Protein AF-A0AAW0F7B7-F1 (afdb_monomer_lite)

Organism: NCBI:txid2478898

InterPro domains:
  IPR011009 Protein kinase-like domain superfamily [SSF56112] (17-121)

Foldseek 3Di:
DFDDDDDDPPDPDDGDGDDPPLDDDDDPPDDQVRQWDALVSLPPDDVQLFQPQSNPPDRTDRVQLRVLLSVLSVCCLVCVVCCVVQVLVVVLSCQSNPSPSVSHDGPVRSVVSVVVSVVPDDPCSVPDDDPDDPDDPPPPPPDD

Structure (mmCIF, N/CA/C/O backbone):
data_AF-A0AAW0F7B7-F1
#
_entry.id   AF-A0AAW0F7B7-F1
#
loop_
_atom_site.group_PDB
_atom_site.id
_atom_site.type_symbol
_atom_site.label_atom_id
_atom_site.label_alt_id
_atom_site.label_comp_id
_atom_site.label_asym_id
_atom_site.label_entity_id
_atom_site.label_seq_id
_atom_site.pdbx_PDB_ins_code
_atom_site.Cartn_x
_atom_site.Cartn_y
_atom_site.Cartn_z
_atom_site.occupancy
_atom_site.B_iso_or_equiv
_atom_site.auth_seq_id
_atom_site.auth_comp_id
_atom_site.auth_asym_id
_atom_site.auth_atom_id
_atom_site.pdbx_PDB_model_num
ATOM 1 N N . MET A 1 1 ? -4.019 -10.530 7.456 1.00 42.44 1 MET A N 1
ATOM 2 C CA . MET A 1 1 ? -2.589 -10.760 7.188 1.00 42.44 1 MET A CA 1
ATOM 3 C C . MET A 1 1 ? -2.377 -11.915 6.221 1.00 42.44 1 MET A C 1
ATOM 5 O O . MET A 1 1 ? -2.720 -13.063 6.496 1.00 42.44 1 MET A O 1
ATOM 9 N N . ILE A 1 2 ? -1.790 -11.581 5.083 1.00 39.72 2 ILE A N 1
ATOM 10 C CA . ILE A 1 2 ? -1.549 -12.465 3.954 1.00 39.72 2 ILE A CA 1
ATOM 11 C C . ILE A 1 2 ? -0.041 -12.761 3.887 1.00 39.72 2 ILE A C 1
ATOM 13 O O . ILE A 1 2 ? 0.745 -11.849 3.658 1.00 39.72 2 ILE A O 1
ATOM 17 N N . ILE A 1 3 ? 0.365 -14.023 4.076 1.00 39.31 3 ILE A N 1
ATOM 18 C CA . ILE A 1 3 ? 1.753 -14.478 3.876 1.00 39.31 3 ILE A CA 1
ATOM 19 C C . ILE A 1 3 ? 1.845 -15.243 2.549 1.00 39.31 3 ILE A C 1
ATOM 21 O O . ILE A 1 3 ? 1.023 -16.120 2.272 1.00 39.31 3 ILE A O 1
ATOM 25 N N . TRP A 1 4 ? 2.872 -14.932 1.757 1.00 38.12 4 TRP A N 1
ATOM 26 C CA . TRP A 1 4 ? 3.268 -15.663 0.554 1.00 38.12 4 TRP A CA 1
ATOM 27 C C . TRP A 1 4 ? 4.317 -16.731 0.875 1.00 38.12 4 TRP A C 1
ATOM 29 O O . TRP A 1 4 ? 5.356 -16.427 1.451 1.00 38.12 4 TRP A O 1
ATOM 39 N N . LEU A 1 5 ? 4.092 -17.964 0.415 1.00 30.95 5 LEU A N 1
ATOM 40 C CA . LEU A 1 5 ? 5.163 -18.917 0.121 1.00 30.95 5 LEU A CA 1
ATOM 41 C C . LEU A 1 5 ? 5.295 -18.992 -1.400 1.00 30.95 5 LEU A C 1
ATOM 43 O O . LEU A 1 5 ? 4.466 -19.607 -2.068 1.00 30.95 5 LEU A O 1
ATOM 47 N N . ILE A 1 6 ? 6.329 -18.361 -1.958 1.00 35.97 6 ILE A N 1
ATOM 48 C CA . ILE A 1 6 ? 6.726 -18.614 -3.344 1.00 35.97 6 ILE A CA 1
ATOM 49 C C . ILE A 1 6 ? 7.597 -19.868 -3.344 1.00 35.97 6 ILE A C 1
ATOM 51 O O . ILE A 1 6 ? 8.737 -19.839 -2.883 1.00 35.97 6 ILE A O 1
ATOM 55 N N . SER A 1 7 ? 7.078 -20.964 -3.891 1.00 34.59 7 SER A N 1
ATOM 56 C CA . SER A 1 7 ? 7.902 -21.991 -4.537 1.00 34.59 7 SER A CA 1
ATOM 57 C C . SER A 1 7 ? 7.051 -22.878 -5.438 1.00 34.59 7 SER A C 1
ATOM 59 O O . SER A 1 7 ? 6.665 -23.977 -5.057 1.00 34.59 7 SER A O 1
ATOM 61 N N . ASP A 1 8 ? 6.809 -22.410 -6.662 1.00 34.53 8 ASP A N 1
ATOM 62 C CA . ASP A 1 8 ? 6.705 -23.310 -7.810 1.00 34.53 8 ASP A CA 1
ATOM 63 C C . ASP A 1 8 ? 7.246 -22.607 -9.072 1.00 34.53 8 ASP A C 1
ATOM 65 O O . ASP A 1 8 ? 6.609 -21.687 -9.588 1.00 34.53 8 ASP A O 1
ATOM 69 N N . PRO A 1 9 ? 8.423 -23.001 -9.590 1.00 41.66 9 PRO A N 1
ATOM 70 C CA . PRO A 1 9 ? 8.974 -22.451 -10.826 1.00 41.66 9 PRO A CA 1
ATOM 71 C C . PRO A 1 9 ? 8.200 -22.861 -12.100 1.00 41.66 9 PRO A C 1
ATOM 73 O O . PRO A 1 9 ? 8.611 -22.480 -13.196 1.00 41.66 9 PRO A O 1
ATOM 76 N N . SER A 1 10 ? 7.098 -23.616 -11.992 1.00 39.81 10 SER A N 1
ATOM 77 C CA . SER A 1 10 ? 6.270 -24.058 -13.124 1.00 39.81 10 SER A CA 1
ATOM 78 C C . SER A 1 10 ? 4.934 -23.311 -13.300 1.00 39.81 10 SER A C 1
ATOM 80 O O . SER A 1 10 ? 4.369 -23.352 -14.396 1.00 39.81 10 SER A O 1
ATOM 82 N N . LEU A 1 11 ? 4.454 -22.553 -12.302 1.00 43.06 11 LEU A N 1
ATOM 83 C CA . LEU A 1 11 ? 3.239 -21.727 -12.409 1.00 43.06 11 LEU A CA 1
ATOM 84 C C . LEU A 1 11 ? 3.601 -20.268 -12.716 1.00 43.06 11 LEU A C 1
ATOM 86 O O . LEU A 1 11 ? 3.864 -19.462 -11.833 1.00 43.06 11 LEU A O 1
ATOM 90 N N . THR A 1 12 ? 3.612 -19.902 -13.995 1.00 43.66 12 THR A N 1
ATOM 91 C CA . THR A 1 12 ? 4.066 -18.568 -14.431 1.00 43.66 12 THR A CA 1
ATOM 92 C C . THR A 1 12 ? 2.980 -17.491 -14.470 1.00 43.66 12 THR A C 1
ATOM 94 O O . THR A 1 12 ? 3.267 -16.399 -14.958 1.00 43.66 12 THR A O 1
ATOM 97 N N . ARG A 1 13 ? 1.740 -17.735 -14.011 1.00 42.81 13 ARG A N 1
ATOM 98 C CA . ARG A 1 13 ? 0.65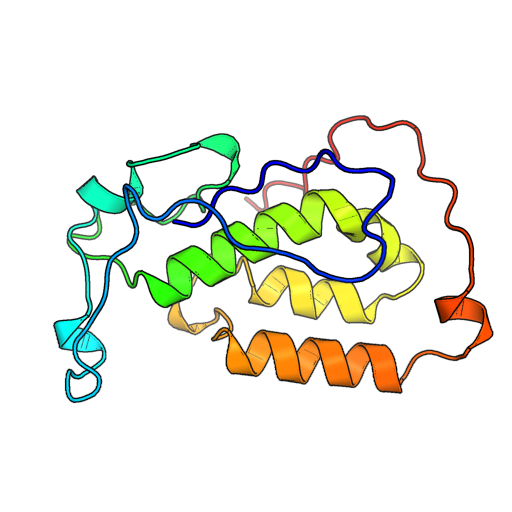2 -16.747 -14.198 1.00 42.81 13 ARG A CA 1
ATOM 99 C C . ARG A 1 13 ? -0.382 -16.586 -13.091 1.00 42.81 13 ARG A C 1
ATOM 101 O O . ARG A 1 13 ? -1.213 -15.700 -13.241 1.00 42.81 13 ARG A O 1
ATOM 108 N N . ASP A 1 14 ? -0.309 -17.334 -11.994 1.00 35.06 14 ASP A N 1
ATOM 109 C CA . ASP A 1 14 ? -1.293 -17.207 -10.917 1.00 35.06 14 ASP A CA 1
ATOM 110 C C . ASP A 1 14 ? -0.616 -17.038 -9.557 1.00 35.06 14 ASP A C 1
ATOM 112 O O . ASP A 1 14 ? 0.269 -17.793 -9.158 1.00 35.06 14 ASP A O 1
ATOM 116 N N . VAL A 1 15 ? -1.038 -15.989 -8.859 1.00 45.22 15 VAL A N 1
ATOM 117 C CA . VAL A 1 15 ? -0.528 -15.535 -7.568 1.00 45.22 15 VAL A CA 1
ATOM 118 C C . VAL A 1 15 ? -1.637 -15.871 -6.562 1.00 45.22 15 VAL A C 1
ATOM 120 O O . VAL A 1 15 ? -2.665 -15.199 -6.507 1.00 45.22 15 VAL A O 1
ATOM 123 N N . HIS A 1 16 ? -1.470 -16.962 -5.800 1.00 41.66 16 HIS A N 1
ATOM 124 C CA . HIS A 1 16 ? -2.445 -17.459 -4.815 1.00 41.66 16 HIS A CA 1
ATOM 125 C C . HIS A 1 16 ? -2.148 -17.034 -3.368 1.00 41.66 16 HIS A C 1
ATOM 127 O O . HIS A 1 16 ? -1.154 -17.446 -2.774 1.00 41.66 16 HIS A O 1
ATOM 133 N N . PHE A 1 17 ? -3.072 -16.297 -2.754 1.00 51.94 17 PHE A N 1
ATOM 134 C CA . PHE A 1 17 ? -3.021 -15.952 -1.333 1.00 51.94 17 PHE A CA 1
ATOM 135 C C . PHE A 1 17 ? -3.407 -17.162 -0.464 1.00 51.94 17 PHE A C 1
ATOM 137 O O . PHE A 1 17 ? -4.576 -17.547 -0.422 1.00 51.94 17 PHE A O 1
ATOM 144 N N . LEU A 1 18 ? -2.447 -17.778 0.234 1.00 43.88 18 LEU A N 1
ATOM 145 C CA . LEU A 1 18 ? -2.680 -18.995 1.025 1.00 43.88 18 LEU A CA 1
ATOM 146 C C . LEU A 1 18 ? -2.251 -18.818 2.490 1.00 43.88 18 LEU A C 1
ATOM 148 O O . LEU A 1 18 ? -1.228 -19.345 2.921 1.00 43.88 18 LEU A O 1
ATOM 152 N N . HIS A 1 19 ? -3.073 -18.122 3.285 1.00 49.56 19 HIS A N 1
ATOM 153 C CA . HIS A 1 19 ? -3.044 -18.270 4.747 1.00 49.56 19 HIS A CA 1
ATOM 154 C C . HIS A 1 19 ? -4.382 -17.898 5.415 1.00 49.56 19 HIS A C 1
ATOM 156 O O . HIS A 1 19 ? -4.574 -16.807 5.947 1.00 49.56 19 HIS A O 1
ATOM 162 N N . SER A 1 20 ? -5.345 -18.827 5.411 1.00 52.50 20 SER A N 1
ATOM 163 C CA . SER A 1 20 ? -6.668 -18.604 6.020 1.00 52.50 20 SER A CA 1
ATOM 164 C C . SER A 1 20 ? -6.691 -18.722 7.550 1.00 52.50 20 SER A C 1
ATOM 166 O O . SER A 1 20 ? -7.725 -18.449 8.147 1.00 52.50 20 SER A O 1
ATOM 168 N N . GLY A 1 21 ? -5.592 -19.132 8.198 1.00 55.19 21 GLY A N 1
ATOM 169 C CA . GLY A 1 21 ? -5.549 -19.386 9.649 1.00 55.19 21 GLY A CA 1
ATOM 170 C C . GLY A 1 21 ? -5.661 -18.138 10.536 1.00 55.19 21 GLY A C 1
ATOM 171 O O . GLY A 1 21 ? -5.914 -18.255 11.727 1.00 55.19 21 GLY A O 1
ATOM 172 N N . ILE A 1 22 ? -5.489 -16.959 9.942 1.00 63.69 22 ILE A N 1
ATOM 173 C CA . ILE A 1 22 ? -5.438 -15.637 10.595 1.00 63.69 22 ILE A CA 1
ATOM 174 C C . ILE A 1 22 ? -6.177 -14.571 9.765 1.00 63.69 22 ILE A C 1
ATOM 176 O O . ILE A 1 22 ? -6.011 -13.369 9.956 1.00 63.69 22 ILE A O 1
ATOM 180 N N . SER A 1 23 ? -6.937 -15.014 8.762 1.00 67.19 23 SER A N 1
ATOM 181 C CA . SER A 1 23 ? -7.721 -14.131 7.905 1.00 67.19 23 SER A CA 1
ATOM 182 C C . SER A 1 23 ? -9.038 -13.795 8.595 1.00 67.19 23 SER A C 1
ATOM 184 O O . SER A 1 23 ? -9.750 -14.694 9.042 1.00 67.19 23 SER A O 1
ATOM 186 N N . ILE A 1 24 ? -9.389 -12.513 8.633 1.00 70.62 24 ILE A N 1
ATOM 187 C CA . ILE A 1 24 ? -10.665 -12.038 9.171 1.00 70.62 24 ILE A CA 1
ATOM 188 C C . ILE A 1 24 ? -11.628 -11.838 8.002 1.00 70.62 24 ILE A C 1
ATOM 190 O O . ILE A 1 24 ? -11.271 -11.264 6.973 1.00 70.62 24 ILE A O 1
ATOM 194 N N . ARG A 1 25 ? -12.861 -12.332 8.139 1.00 76.50 25 ARG A N 1
ATOM 195 C CA . ARG A 1 25 ? -13.937 -12.087 7.174 1.00 76.50 25 ARG A CA 1
ATOM 196 C C . ARG A 1 25 ? -14.989 -11.199 7.819 1.00 76.50 25 ARG A C 1
ATOM 198 O O . ARG A 1 25 ? -15.663 -11.625 8.751 1.00 76.50 25 ARG A O 1
ATOM 205 N N . PHE A 1 26 ? -15.173 -10.013 7.255 1.00 75.94 26 PHE A N 1
ATOM 206 C CA . PHE A 1 26 ? -16.266 -9.119 7.617 1.00 75.94 26 PHE A CA 1
ATOM 207 C C . PHE A 1 26 ? -17.521 -9.415 6.795 1.00 75.94 26 PHE A C 1
ATOM 209 O O . PHE A 1 26 ? -17.450 -9.897 5.661 1.00 75.94 26 PHE A O 1
ATOM 216 N N . VAL A 1 27 ? -18.678 -9.117 7.378 1.00 78.69 27 VAL A N 1
ATOM 217 C CA . VAL A 1 27 ? -19.971 -9.165 6.689 1.00 78.69 27 VAL A CA 1
ATOM 218 C C . VAL A 1 27 ? -20.056 -7.954 5.740 1.00 78.69 27 VAL A C 1
ATOM 220 O O . VAL A 1 27 ? -19.716 -6.853 6.180 1.00 78.69 27 VAL A O 1
ATOM 223 N N . PRO A 1 28 ? -20.459 -8.105 4.461 1.00 73.12 28 PRO A N 1
ATOM 224 C CA . PRO A 1 28 ? -20.387 -7.027 3.463 1.00 73.12 28 PRO A CA 1
ATOM 225 C C . PRO A 1 28 ? -21.098 -5.725 3.849 1.00 73.12 28 PRO A C 1
ATOM 227 O O . PRO A 1 28 ? -20.681 -4.652 3.419 1.00 73.12 28 PRO A O 1
ATOM 230 N N . GLU A 1 29 ? -22.143 -5.817 4.668 1.00 83.81 29 GLU A N 1
ATOM 231 C CA . GLU A 1 29 ? -22.987 -4.700 5.095 1.00 83.81 29 GLU A CA 1
ATOM 232 C C . GLU A 1 29 ? -22.385 -3.863 6.236 1.00 83.81 29 GLU A C 1
ATOM 234 O O . GLU A 1 29 ? -22.929 -2.811 6.560 1.00 83.81 29 GLU A O 1
ATOM 239 N N . THR A 1 30 ? -21.275 -4.303 6.837 1.00 78.44 30 THR A N 1
ATOM 240 C CA . THR A 1 30 ? -20.615 -3.566 7.934 1.00 78.44 30 THR A CA 1
ATOM 241 C C . THR A 1 30 ? -19.970 -2.269 7.448 1.00 78.44 30 THR A C 1
ATOM 243 O O . THR A 1 30 ? -19.461 -2.217 6.325 1.00 78.44 30 THR A O 1
ATOM 246 N N . THR A 1 31 ? -19.955 -1.227 8.275 1.00 83.69 31 THR A N 1
ATOM 247 C CA . THR A 1 31 ? -19.270 0.039 7.962 1.00 83.69 31 THR A CA 1
ATOM 248 C C . THR A 1 31 ? -17.752 -0.080 8.170 1.00 83.69 31 THR A C 1
ATOM 250 O O . THR A 1 31 ? -17.303 -1.009 8.840 1.00 83.69 31 THR A O 1
ATOM 253 N N . PRO A 1 32 ? -16.922 0.826 7.618 1.00 81.19 32 PRO A N 1
ATOM 254 C CA . PRO A 1 32 ? -15.479 0.825 7.879 1.00 81.19 32 PRO A CA 1
ATOM 255 C C . PRO A 1 32 ? -15.121 0.846 9.374 1.00 81.19 32 PRO A C 1
ATOM 257 O O . PRO A 1 32 ? -14.231 0.117 9.800 1.00 81.19 32 PRO A O 1
ATOM 260 N N . GLU A 1 33 ? -15.855 1.608 10.186 1.00 84.25 33 GLU A N 1
ATOM 261 C CA . GLU A 1 33 ? -15.640 1.716 11.634 1.00 84.25 33 GLU A CA 1
ATOM 262 C C . GLU A 1 33 ? -15.941 0.399 12.365 1.00 84.25 33 GLU A C 1
ATOM 264 O O . GLU A 1 33 ? -15.270 0.055 13.336 1.00 84.25 33 GLU A O 1
ATOM 269 N N . GLU A 1 34 ? -16.922 -0.367 11.880 1.00 81.00 34 GLU A N 1
ATOM 270 C CA . GLU A 1 34 ? -17.272 -1.693 12.407 1.00 81.00 34 GLU A CA 1
ATOM 271 C C . GLU A 1 34 ? -16.257 -2.779 12.020 1.00 81.00 34 GLU A C 1
ATOM 273 O O . GLU A 1 34 ? -16.296 -3.885 12.562 1.00 81.00 34 GLU A O 1
ATOM 278 N N . ARG A 1 35 ? -15.352 -2.479 11.081 1.00 80.81 35 ARG A N 1
ATOM 279 C CA . ARG A 1 35 ? -14.304 -3.394 10.608 1.00 80.81 35 ARG A CA 1
ATOM 280 C C . ARG A 1 35 ? -12.937 -3.122 11.228 1.00 80.81 35 ARG A C 1
ATOM 282 O O . ARG A 1 35 ? -11.966 -3.768 10.843 1.00 80.81 35 ARG A O 1
ATOM 289 N N . LEU A 1 36 ? -12.850 -2.185 12.168 1.00 84.81 36 LEU A N 1
ATOM 290 C CA . LEU A 1 36 ? -11.619 -1.931 12.904 1.00 84.81 36 LEU A CA 1
ATOM 291 C C . LEU A 1 36 ? -11.305 -3.102 13.844 1.00 84.81 36 LEU A C 1
ATOM 293 O O . LEU A 1 36 ? -12.181 -3.607 14.551 1.00 84.81 36 LEU A O 1
ATOM 297 N N . CYS A 1 37 ? -10.042 -3.514 13.868 1.00 82.00 37 CYS A N 1
ATOM 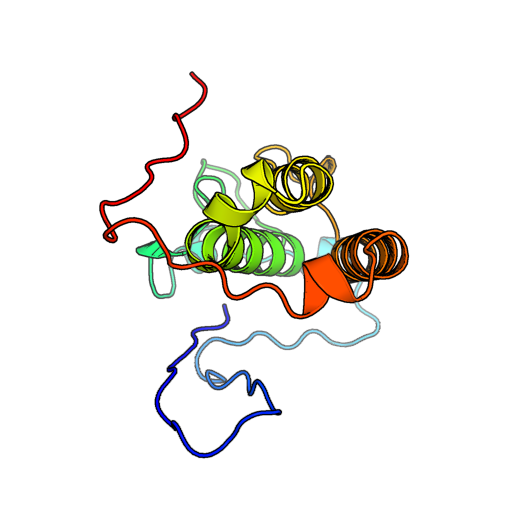298 C CA . CYS A 1 37 ? -9.548 -4.606 14.703 1.00 82.00 37 CYS A CA 1
ATOM 299 C C . CYS A 1 37 ? -8.757 -4.058 15.899 1.00 82.00 37 CYS A C 1
ATOM 301 O O . CYS A 1 37 ? -8.169 -2.982 15.781 1.00 82.00 37 CYS A O 1
ATOM 303 N N . PRO A 1 38 ? -8.710 -4.759 17.046 1.00 83.31 38 PRO A N 1
ATOM 304 C CA . PRO A 1 38 ? -7.831 -4.386 18.154 1.00 83.31 38 PRO A CA 1
ATOM 305 C C . PRO A 1 38 ? -6.369 -4.363 17.702 1.00 83.31 38 PRO A C 1
ATOM 307 O O . PRO A 1 38 ? -5.912 -5.302 17.053 1.00 83.31 38 PRO A O 1
ATOM 310 N N . SER A 1 39 ? -5.625 -3.313 18.041 1.00 82.19 39 SER A N 1
ATOM 311 C CA . SER A 1 39 ? -4.236 -3.155 17.581 1.00 82.19 39 SER A CA 1
ATOM 312 C C . SER A 1 39 ? -3.301 -4.266 18.046 1.00 82.19 39 SER A C 1
ATOM 314 O O . SER A 1 39 ? -2.320 -4.551 17.373 1.00 82.19 39 SER A O 1
ATOM 316 N N . GLU A 1 40 ? -3.598 -4.967 19.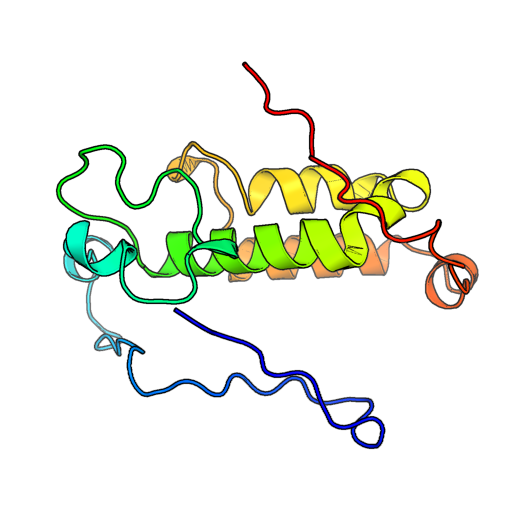145 1.00 78.00 40 GLU A N 1
ATOM 317 C CA . GLU A 1 40 ? -2.787 -6.124 19.541 1.00 78.00 40 GLU A CA 1
ATOM 318 C C . GLU A 1 40 ? -2.790 -7.228 18.470 1.00 78.00 40 GLU A C 1
ATOM 320 O O . GLU A 1 40 ? -1.820 -7.981 18.345 1.00 78.00 40 GLU A O 1
ATOM 325 N N . GLU A 1 41 ? -3.853 -7.306 17.662 1.00 77.62 41 GLU A N 1
ATOM 326 C CA . GLU A 1 41 ? -3.973 -8.298 16.598 1.00 77.62 41 GLU A CA 1
ATOM 327 C C . GLU A 1 41 ? -3.076 -7.998 15.392 1.00 77.62 41 GLU A C 1
ATOM 329 O O . GLU A 1 41 ? -2.740 -8.919 14.643 1.00 77.62 41 GLU A O 1
ATOM 334 N N . SER A 1 42 ? -2.600 -6.758 15.225 1.00 75.62 42 SER A N 1
ATOM 335 C CA . SER A 1 42 ? -1.630 -6.432 14.174 1.00 75.62 42 SER A CA 1
ATOM 336 C C . SER A 1 42 ? -0.259 -7.068 14.430 1.00 75.62 42 SER A C 1
ATOM 338 O O . SER A 1 42 ? 0.603 -7.058 13.556 1.00 75.62 42 SER A O 1
ATOM 340 N N . GLY A 1 43 ? -0.021 -7.601 15.633 1.00 71.00 43 GLY A N 1
ATOM 341 C CA . GLY A 1 43 ? 1.178 -8.360 15.979 1.00 71.00 43 GLY A CA 1
ATOM 342 C C . GLY A 1 43 ? 1.143 -9.819 15.515 1.00 71.00 43 GLY A C 1
ATOM 343 O O . GLY A 1 43 ? 2.181 -10.482 15.528 1.00 71.00 43 GLY A O 1
ATOM 344 N N . TYR A 1 44 ? -0.014 -10.338 15.091 1.00 73.44 44 TYR A N 1
ATOM 345 C CA . TYR A 1 44 ? -0.105 -11.714 14.618 1.00 73.44 44 TYR A CA 1
ATOM 346 C C . TYR A 1 44 ? 0.481 -11.852 13.227 1.00 73.44 44 TYR A C 1
ATOM 348 O O . TYR A 1 44 ? -0.099 -11.363 12.259 1.00 73.44 44 TYR A O 1
ATOM 356 N N . GLY A 1 45 ? 1.587 -12.596 13.131 1.00 72.88 45 GLY A N 1
ATOM 357 C CA . GLY A 1 45 ? 2.129 -12.944 11.838 1.00 72.88 45 GLY A CA 1
ATOM 358 C C . GLY A 1 45 ? 3.620 -12.935 11.620 1.00 72.88 45 GLY A C 1
ATOM 359 O O . GLY A 1 45 ? 4.399 -13.142 12.547 1.00 72.88 45 GLY A O 1
ATOM 360 N N . THR A 1 46 ? 4.004 -12.705 10.362 1.00 72.38 46 THR A N 1
ATOM 361 C CA . THR A 1 46 ? 5.403 -12.536 9.975 1.00 72.38 46 THR A CA 1
ATOM 362 C C . THR A 1 46 ? 5.779 -11.067 10.121 1.00 72.38 46 THR A C 1
ATOM 364 O O . THR A 1 46 ? 5.566 -10.257 9.218 1.00 72.38 46 THR A O 1
ATOM 367 N N . SER A 1 47 ? 6.377 -10.740 11.266 1.00 71.31 47 SER A N 1
ATOM 368 C CA . SER A 1 47 ? 6.694 -9.367 11.671 1.00 71.31 47 SER A CA 1
ATOM 369 C C . SER A 1 47 ? 7.594 -8.598 10.700 1.00 71.31 47 SER A C 1
ATOM 371 O O . SER A 1 47 ? 7.615 -7.376 10.748 1.00 71.31 47 SER A O 1
ATOM 373 N N . GLU A 1 48 ? 8.340 -9.282 9.828 1.00 69.88 48 GLU A N 1
ATOM 374 C CA . GLU A 1 48 ? 9.211 -8.647 8.826 1.00 69.88 48 GLU A CA 1
ATOM 375 C C . GLU A 1 48 ? 8.449 -7.877 7.738 1.00 69.88 48 GLU A C 1
ATOM 377 O O . GLU A 1 48 ? 9.029 -7.010 7.093 1.00 69.88 48 GLU A O 1
ATOM 382 N N . TYR A 1 49 ? 7.153 -8.159 7.567 1.00 72.56 49 TYR A N 1
ATOM 383 C CA . TYR A 1 49 ? 6.290 -7.482 6.597 1.00 72.56 49 TYR A CA 1
ATOM 384 C C . TYR A 1 49 ? 5.249 -6.575 7.248 1.00 72.56 49 TYR A C 1
ATOM 386 O O . TYR A 1 49 ? 4.414 -6.013 6.544 1.00 72.56 49 TYR A O 1
ATOM 394 N N . HIS A 1 50 ? 5.252 -6.452 8.577 1.00 80.19 50 HIS A N 1
ATOM 395 C CA . HIS A 1 50 ? 4.294 -5.589 9.252 1.00 80.19 50 HIS A CA 1
ATOM 396 C C . HIS A 1 50 ? 4.676 -4.124 9.029 1.00 80.19 50 HIS A C 1
ATOM 398 O O . HIS A 1 50 ? 5.852 -3.773 9.164 1.00 80.19 50 HIS A O 1
ATOM 404 N N . PRO A 1 51 ? 3.706 -3.251 8.727 1.00 79.31 51 PRO A N 1
ATOM 405 C CA . PRO A 1 51 ? 3.958 -1.828 8.732 1.00 79.31 51 PRO A CA 1
ATOM 406 C C . PRO A 1 51 ? 4.278 -1.367 10.158 1.00 79.31 51 PRO A C 1
ATOM 408 O O . PRO A 1 51 ? 3.754 -1.896 11.143 1.00 79.31 51 PRO A O 1
ATOM 411 N N . GLU A 1 52 ? 5.158 -0.373 10.268 1.00 71.56 52 GLU A N 1
ATOM 412 C CA . GLU A 1 52 ? 5.645 0.123 11.561 1.00 71.56 52 GLU A CA 1
ATOM 413 C C . GLU A 1 52 ? 4.531 0.762 12.413 1.00 71.56 52 GLU A C 1
ATOM 415 O O . GLU A 1 52 ? 4.720 0.967 13.608 1.00 71.56 52 GLU A O 1
ATOM 420 N N . ASP A 1 53 ? 3.365 1.056 11.829 1.00 69.38 53 ASP A N 1
ATOM 421 C CA . ASP A 1 53 ? 2.254 1.749 12.479 1.00 69.38 53 ASP A CA 1
ATOM 422 C C . ASP A 1 53 ? 1.189 0.854 13.124 1.00 69.38 53 ASP A C 1
ATOM 424 O O . ASP A 1 53 ? 0.376 1.364 13.893 1.00 69.38 53 ASP A O 1
ATOM 428 N N . GLY A 1 54 ? 1.220 -0.467 12.909 1.00 60.72 54 GLY A N 1
ATOM 429 C CA . GLY A 1 54 ? 0.198 -1.378 13.448 1.00 60.72 54 GLY A CA 1
ATOM 430 C C . GLY A 1 54 ? 0.077 -1.361 14.982 1.00 60.72 54 GLY A C 1
ATOM 431 O O . GLY A 1 54 ? -1.022 -1.467 15.516 1.00 60.72 54 GLY A O 1
ATOM 432 N N . CYS A 1 55 ? 1.192 -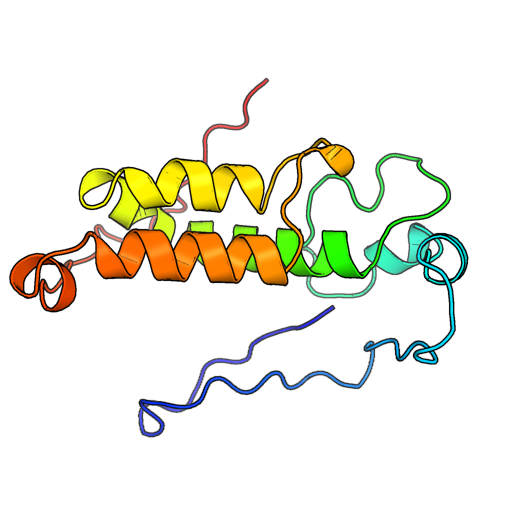1.149 15.694 1.00 58.66 55 CYS A N 1
ATOM 433 C CA . CYS A 1 55 ? 1.264 -1.192 17.162 1.00 58.66 55 CYS A CA 1
ATOM 434 C C . CYS A 1 55 ? 1.689 0.144 17.806 1.00 58.66 55 CYS A C 1
ATOM 436 O O . CYS A 1 55 ? 2.229 0.146 18.914 1.00 58.66 55 CYS A O 1
ATOM 438 N N . ASN A 1 56 ? 1.455 1.291 17.161 1.00 64.44 56 ASN A N 1
ATOM 439 C CA . ASN A 1 56 ? 1.923 2.601 17.654 1.00 64.44 56 ASN A CA 1
ATOM 440 C C . ASN A 1 56 ? 1.100 3.202 18.816 1.00 64.44 56 ASN A C 1
ATOM 442 O O . ASN A 1 56 ? 1.079 4.414 19.014 1.00 64.44 56 ASN A O 1
ATOM 446 N N . GLY A 1 57 ? 0.439 2.368 19.623 1.00 64.44 57 GLY A N 1
ATOM 447 C CA . GLY A 1 57 ? -0.362 2.804 20.773 1.00 64.44 57 GLY A CA 1
ATOM 448 C C . GLY A 1 57 ? -1.799 3.214 20.437 1.00 64.44 57 GLY A C 1
ATOM 449 O O . GLY A 1 57 ? -2.556 3.554 21.347 1.00 64.44 57 GLY A O 1
ATOM 450 N N . GLU A 1 58 ? -2.193 3.136 19.165 1.00 75.62 58 GLU A N 1
ATOM 451 C CA . GLU A 1 58 ? -3.597 3.196 18.762 1.00 75.62 58 GLU A CA 1
ATOM 452 C C . GLU A 1 58 ? -4.356 2.001 19.336 1.00 75.62 58 GLU A C 1
ATOM 454 O O . GLU A 1 58 ? -3.813 0.902 19.446 1.00 75.62 58 GLU A O 1
ATOM 459 N N . LYS A 1 59 ? -5.624 2.196 19.705 1.00 81.50 59 LYS A N 1
ATOM 460 C CA . LYS A 1 59 ? -6.452 1.115 20.267 1.00 81.50 59 LYS A CA 1
ATOM 461 C C . LYS A 1 59 ? -6.969 0.156 19.194 1.00 81.50 59 LYS A C 1
ATOM 463 O O . LYS A 1 59 ? -7.205 -1.018 19.479 1.00 81.50 59 LYS A O 1
ATOM 468 N N . PHE A 1 60 ? -7.172 0.674 17.989 1.00 83.94 60 PHE A N 1
ATOM 469 C CA . PHE A 1 60 ? -7.670 -0.092 16.862 1.00 83.94 60 PHE A CA 1
ATOM 470 C C . PHE A 1 60 ? -6.893 0.246 15.594 1.00 83.94 60 PHE A C 1
ATOM 472 O O . PHE A 1 60 ? -6.421 1.371 15.442 1.00 83.94 60 PHE A O 1
ATOM 479 N N . PHE A 1 61 ? -6.839 -0.702 14.664 1.00 84.31 61 PHE A N 1
ATOM 480 C CA . PHE A 1 61 ? -6.263 -0.514 13.338 1.00 84.31 61 PHE A CA 1
ATOM 481 C C . PHE A 1 61 ? -7.258 -0.910 12.244 1.00 84.31 61 PHE A C 1
ATOM 483 O O . PHE A 1 61 ? -8.165 -1.719 12.463 1.00 84.31 61 PHE A O 1
ATOM 490 N N . ASP A 1 62 ? -7.077 -0.339 11.053 1.00 87.31 62 ASP A N 1
ATOM 491 C CA . ASP A 1 62 ? -7.804 -0.745 9.851 1.00 87.31 62 ASP A CA 1
ATOM 492 C C . ASP A 1 62 ? -7.089 -1.949 9.204 1.00 87.31 62 ASP A C 1
ATOM 494 O O . ASP A 1 62 ? -5.971 -1.799 8.691 1.00 87.31 62 ASP A O 1
ATOM 498 N N . PRO A 1 63 ? -7.706 -3.146 9.191 1.00 85.31 63 PRO A N 1
ATOM 499 C CA . PRO A 1 63 ? -7.081 -4.346 8.644 1.00 85.31 63 PRO A CA 1
ATOM 500 C C . PRO A 1 63 ? -6.870 -4.288 7.126 1.00 85.31 63 PRO A C 1
ATOM 502 O O . PRO A 1 63 ? -5.946 -4.925 6.620 1.00 85.31 63 PRO A O 1
ATOM 505 N N . PHE A 1 64 ? -7.671 -3.517 6.386 1.00 87.88 64 PHE A N 1
ATOM 506 C CA . PHE A 1 64 ? -7.497 -3.360 4.941 1.00 87.88 64 PHE A CA 1
ATOM 507 C C . PHE A 1 64 ? -6.328 -2.430 4.630 1.00 87.88 64 PHE A C 1
ATOM 509 O O . PHE A 1 64 ? -5.509 -2.742 3.765 1.00 87.88 64 PHE A O 1
ATOM 516 N N . ALA A 1 65 ? -6.221 -1.312 5.351 1.00 89.88 65 ALA A N 1
ATOM 517 C CA . ALA A 1 65 ? -5.076 -0.415 5.227 1.00 89.88 65 ALA A CA 1
ATOM 518 C C . ALA A 1 65 ? -3.773 -1.104 5.666 1.00 89.88 65 ALA A C 1
ATOM 520 O O . ALA A 1 65 ? -2.713 -0.849 5.092 1.00 89.88 65 ALA A O 1
ATOM 521 N N . PHE A 1 66 ? -3.841 -1.990 6.662 1.00 87.56 66 PHE A N 1
ATOM 522 C CA . PHE A 1 66 ? -2.716 -2.822 7.083 1.00 87.56 66 PHE A CA 1
ATOM 523 C C . PHE A 1 66 ? -2.270 -3.781 5.975 1.00 87.56 66 PHE A C 1
ATOM 525 O O . PHE A 1 66 ? -1.094 -3.791 5.620 1.00 87.56 66 PHE A O 1
ATOM 532 N N . ASP A 1 67 ? -3.198 -4.530 5.366 1.00 87.56 67 ASP A N 1
ATOM 533 C CA . ASP A 1 67 ? -2.867 -5.457 4.277 1.00 87.56 67 ASP A CA 1
ATOM 534 C C . ASP A 1 67 ? -2.251 -4.725 3.061 1.00 87.56 67 ASP A C 1
ATOM 536 O O . ASP A 1 67 ? -1.317 -5.245 2.444 1.00 87.56 67 ASP A O 1
ATOM 540 N N . VAL A 1 68 ? -2.706 -3.503 2.736 1.00 92.50 68 VAL A N 1
ATOM 541 C CA . VAL A 1 68 ? -2.082 -2.682 1.677 1.00 92.50 68 VAL A CA 1
ATOM 542 C C . VAL A 1 68 ? -0.646 -2.303 2.032 1.00 92.50 68 VAL A C 1
ATOM 544 O O . VAL A 1 68 ? 0.227 -2.383 1.168 1.00 92.50 68 VAL A O 1
ATOM 547 N N . ALA A 1 69 ? -0.381 -1.931 3.284 1.00 91.31 69 ALA A N 1
ATOM 548 C CA . ALA A 1 69 ? 0.962 -1.564 3.718 1.00 91.31 69 ALA A CA 1
ATOM 549 C C . ALA A 1 69 ? 1.916 -2.765 3.733 1.00 91.31 69 ALA A C 1
ATOM 551 O O . ALA A 1 69 ? 3.039 -2.648 3.241 1.00 91.31 69 ALA A O 1
ATOM 552 N N . CYS A 1 70 ? 1.452 -3.936 4.185 1.00 88.38 70 CYS A N 1
ATOM 553 C CA . CYS A 1 70 ? 2.219 -5.179 4.077 1.00 88.38 70 CYS A CA 1
ATOM 554 C C . CYS A 1 70 ? 2.584 -5.479 2.618 1.00 88.38 70 CYS A C 1
ATOM 556 O O . CYS A 1 70 ? 3.740 -5.767 2.302 1.00 88.38 70 CYS A O 1
ATOM 558 N N . LEU A 1 71 ? 1.609 -5.380 1.706 1.00 89.81 71 LEU A N 1
ATOM 559 C CA . LEU A 1 71 ? 1.849 -5.606 0.281 1.00 89.81 71 LEU A CA 1
ATOM 560 C C . LEU A 1 71 ? 2.801 -4.559 -0.314 1.00 89.81 71 LEU A C 1
ATOM 562 O O . LEU A 1 71 ? 3.666 -4.905 -1.116 1.00 89.81 71 LEU A O 1
ATOM 566 N N . GLY A 1 72 ? 2.674 -3.299 0.102 1.00 91.75 72 GLY A N 1
ATOM 567 C CA . GLY A 1 72 ? 3.578 -2.219 -0.281 1.00 91.75 72 GLY A CA 1
ATOM 568 C C . GLY A 1 72 ? 5.019 -2.508 0.134 1.00 91.75 72 GLY A C 1
ATOM 569 O O . GLY A 1 72 ? 5.918 -2.395 -0.693 1.00 91.75 72 GLY A O 1
ATOM 570 N N . GLY A 1 73 ? 5.236 -2.974 1.369 1.00 89.69 73 GLY A N 1
ATOM 571 C CA . GLY A 1 73 ? 6.551 -3.402 1.853 1.00 89.69 73 GLY A CA 1
ATOM 572 C C . GLY A 1 73 ? 7.143 -4.541 1.017 1.00 89.69 73 GLY A C 1
ATOM 573 O O . GLY A 1 73 ? 8.304 -4.484 0.615 1.00 89.69 73 GLY A O 1
ATOM 574 N N . VAL A 1 74 ? 6.327 -5.536 0.657 1.00 86.75 74 VAL A N 1
ATOM 575 C CA . VAL A 1 74 ? 6.747 -6.619 -0.250 1.00 86.75 74 VAL A CA 1
ATOM 576 C C . VAL A 1 74 ? 7.129 -6.077 -1.632 1.00 86.75 74 VAL A C 1
ATOM 578 O O . VAL A 1 74 ? 8.140 -6.490 -2.198 1.00 86.75 74 VAL A O 1
ATOM 581 N N . PHE A 1 75 ? 6.360 -5.143 -2.193 1.00 88.81 75 PHE A N 1
ATOM 582 C CA . PHE A 1 75 ? 6.694 -4.533 -3.482 1.00 88.81 75 PHE A CA 1
ATOM 583 C C . PHE A 1 75 ? 7.964 -3.686 -3.416 1.00 88.81 75 PHE A C 1
ATOM 585 O O . PHE A 1 75 ? 8.771 -3.735 -4.342 1.00 88.81 75 PHE A O 1
ATOM 592 N N . CYS A 1 76 ? 8.191 -2.968 -2.323 1.00 88.88 76 CYS A N 1
ATOM 593 C CA . CYS A 1 76 ? 9.440 -2.259 -2.082 1.00 88.88 76 CYS A CA 1
ATOM 594 C C . CYS A 1 76 ? 10.653 -3.204 -2.164 1.00 88.88 76 CYS A C 1
ATOM 596 O O . CYS A 1 76 ? 11.606 -2.915 -2.885 1.00 88.88 76 CYS A O 1
ATOM 598 N N . GLU A 1 77 ? 10.588 -4.379 -1.536 1.00 84.81 77 GLU A N 1
ATOM 599 C CA . GLU A 1 77 ? 11.665 -5.379 -1.613 1.00 84.81 77 GLU A CA 1
ATOM 600 C C . GLU A 1 77 ? 11.813 -5.994 -3.017 1.00 84.81 77 GLU A C 1
ATOM 602 O O . GLU A 1 77 ? 12.923 -6.143 -3.532 1.00 84.81 77 GLU A O 1
ATOM 607 N N . LEU A 1 78 ? 10.701 -6.343 -3.672 1.00 84.50 78 LEU A N 1
ATOM 608 C CA . LEU A 1 78 ? 10.735 -7.071 -4.945 1.00 84.50 78 LEU A CA 1
ATOM 609 C C . LEU A 1 78 ? 11.017 -6.180 -6.158 1.00 84.50 78 LEU A C 1
ATOM 611 O O . LEU A 1 78 ? 11.730 -6.594 -7.069 1.00 84.50 78 LEU A O 1
ATOM 615 N N . ILE A 1 79 ? 10.432 -4.984 -6.201 1.00 85.19 79 ILE A N 1
ATOM 616 C CA . ILE A 1 79 ? 10.421 -4.105 -7.380 1.00 85.19 79 ILE A CA 1
ATOM 617 C C . ILE A 1 79 ? 10.865 -2.672 -7.076 1.00 85.19 79 ILE A C 1
ATOM 619 O O . ILE A 1 79 ? 10.928 -1.853 -7.989 1.00 85.19 79 ILE A O 1
ATOM 623 N N . GLY A 1 80 ? 11.242 -2.356 -5.837 1.00 87.25 80 GLY A N 1
ATOM 624 C CA . GLY A 1 80 ? 11.717 -1.026 -5.451 1.00 87.25 80 GLY A CA 1
ATOM 625 C C . GLY A 1 80 ? 12.894 -0.514 -6.274 1.00 87.25 80 GLY A C 1
ATOM 626 O O . GLY A 1 80 ? 12.924 0.640 -6.702 1.00 87.25 80 GLY A O 1
ATOM 627 N N . HIS A 1 81 ? 13.829 -1.404 -6.596 1.00 85.06 81 HIS A N 1
ATOM 628 C CA . HIS A 1 81 ? 14.979 -1.099 -7.445 1.00 85.06 81 HIS A CA 1
ATOM 629 C C . HIS A 1 81 ? 14.590 -0.676 -8.876 1.00 85.06 81 HIS A C 1
ATOM 631 O O . HIS A 1 81 ? 15.374 -0.009 -9.552 1.00 85.06 81 HIS A O 1
ATOM 637 N N . LEU A 1 82 ? 13.380 -1.018 -9.338 1.00 86.56 82 LEU A N 1
ATOM 638 C CA . LEU A 1 82 ? 12.872 -0.621 -10.652 1.00 86.56 82 LEU A CA 1
ATOM 639 C C . LEU A 1 82 ? 12.471 0.851 -10.711 1.00 86.56 82 LEU A C 1
ATOM 641 O O . LEU A 1 82 ? 12.333 1.374 -11.810 1.00 86.56 82 LEU A O 1
ATOM 645 N N . THR A 1 83 ? 12.343 1.550 -9.580 1.00 89.69 83 THR A N 1
ATOM 646 C CA . THR A 1 83 ? 12.016 2.989 -9.549 1.00 89.69 83 THR A CA 1
ATOM 647 C C . THR A 1 83 ? 13.034 3.861 -10.290 1.00 89.69 83 THR A C 1
ATOM 649 O O . THR A 1 83 ? 12.691 4.933 -10.778 1.00 89.69 83 THR A O 1
ATOM 652 N N . ILE A 1 84 ? 14.274 3.388 -10.451 1.00 85.19 84 ILE A N 1
ATOM 653 C CA . ILE A 1 84 ? 15.310 4.062 -11.249 1.00 85.19 84 ILE A CA 1
ATOM 654 C C . ILE A 1 84 ? 14.935 4.082 -12.741 1.00 85.19 84 ILE A C 1
ATOM 656 O O . ILE A 1 84 ? 15.242 5.038 -13.449 1.00 85.19 84 ILE A O 1
ATOM 660 N N . ILE A 1 85 ? 14.282 3.019 -13.212 1.00 86.44 85 ILE A N 1
ATOM 661 C CA . ILE A 1 85 ? 13.884 2.820 -14.610 1.00 86.44 85 ILE A CA 1
ATOM 662 C C . ILE A 1 85 ? 12.457 3.326 -14.836 1.00 86.44 85 ILE A C 1
ATOM 664 O O . ILE A 1 85 ? 12.173 3.956 -15.850 1.00 86.44 85 ILE A O 1
ATOM 668 N N . VAL A 1 86 ? 11.567 3.069 -13.877 1.00 88.94 86 VAL A N 1
ATOM 669 C CA . VAL A 1 86 ? 10.162 3.476 -13.879 1.00 88.94 86 VAL A CA 1
ATOM 670 C C . VAL A 1 86 ? 9.908 4.377 -12.666 1.00 88.94 86 VAL A C 1
ATOM 672 O O . VAL A 1 86 ? 9.396 3.912 -11.644 1.00 88.94 86 VAL A O 1
ATOM 675 N N . PRO A 1 87 ? 10.228 5.683 -12.749 1.00 90.19 87 PRO A N 1
ATOM 676 C CA . PRO A 1 87 ? 10.069 6.613 -11.628 1.00 90.19 87 PRO A CA 1
ATOM 677 C C . PRO A 1 87 ? 8.643 6.701 -11.084 1.00 90.19 87 PRO A C 1
ATOM 679 O O . PRO A 1 87 ? 8.445 7.033 -9.922 1.00 90.19 87 PRO A O 1
ATOM 682 N N . GLN A 1 88 ? 7.644 6.369 -11.903 1.00 91.12 88 GLN A N 1
ATOM 683 C CA . GLN A 1 88 ? 6.232 6.373 -11.520 1.00 91.12 88 GLN A CA 1
ATOM 684 C C . GLN A 1 88 ? 5.884 5.273 -10.500 1.00 91.12 88 GLN A C 1
ATOM 686 O O . GLN A 1 88 ? 4.873 5.387 -9.811 1.00 91.12 88 GLN A O 1
ATOM 691 N N . LEU A 1 89 ? 6.726 4.239 -10.350 1.00 91.25 89 LEU A N 1
ATOM 692 C CA . LEU A 1 89 ? 6.574 3.255 -9.276 1.00 91.25 89 LEU A CA 1
ATOM 693 C C . LEU A 1 89 ? 6.867 3.862 -7.899 1.00 91.25 89 LEU A C 1
ATOM 695 O O . LEU A 1 89 ? 6.262 3.429 -6.928 1.00 91.25 89 LEU A O 1
ATOM 699 N N . ALA A 1 90 ? 7.740 4.869 -7.793 1.00 93.31 90 ALA A N 1
ATOM 700 C CA . ALA A 1 90 ? 8.080 5.471 -6.503 1.00 93.31 90 ALA A CA 1
ATOM 701 C C . ALA A 1 90 ? 6.847 6.050 -5.776 1.00 93.31 90 ALA A C 1
ATOM 703 O O . ALA A 1 90 ? 6.554 5.585 -4.677 1.00 93.31 90 ALA A O 1
ATOM 704 N N . PRO A 1 91 ? 6.042 6.952 -6.381 1.00 95.06 91 PRO A N 1
ATOM 705 C CA . PRO A 1 91 ? 4.849 7.471 -5.715 1.00 95.06 91 PRO A CA 1
ATOM 706 C C . PRO A 1 91 ? 3.777 6.399 -5.471 1.00 95.06 91 PRO A C 1
ATOM 708 O O . PRO A 1 91 ? 3.010 6.530 -4.521 1.00 95.06 91 PRO A O 1
ATOM 711 N N . LEU A 1 92 ? 3.710 5.339 -6.289 1.00 94.94 92 LEU A N 1
ATOM 712 C CA . LEU A 1 92 ? 2.833 4.196 -6.018 1.00 94.94 92 LEU A CA 1
ATOM 713 C C . LEU A 1 92 ? 3.244 3.497 -4.715 1.00 94.94 92 LEU A C 1
ATOM 715 O O . LEU A 1 92 ? 2.406 3.309 -3.835 1.00 94.94 92 LEU A O 1
ATOM 719 N N . LEU A 1 93 ? 4.525 3.136 -4.595 1.00 94.75 93 LEU A N 1
ATOM 720 C CA . LEU A 1 93 ? 5.067 2.442 -3.428 1.00 94.75 93 LEU A CA 1
ATOM 721 C C . LEU A 1 93 ? 4.936 3.302 -2.167 1.00 94.75 93 LEU A C 1
ATOM 723 O O . LEU A 1 93 ? 4.380 2.828 -1.178 1.00 94.75 93 LEU A O 1
ATOM 727 N N . ASP A 1 94 ? 5.329 4.577 -2.233 1.00 95.06 94 ASP A N 1
ATOM 728 C CA . ASP A 1 94 ? 5.253 5.525 -1.112 1.00 95.06 94 ASP A CA 1
ATOM 729 C C . ASP A 1 94 ? 3.827 5.647 -0.553 1.00 95.06 94 ASP A C 1
ATOM 731 O O . ASP A 1 94 ? 3.624 5.714 0.659 1.00 95.06 94 ASP A O 1
ATOM 735 N N . ARG A 1 95 ? 2.813 5.645 -1.427 1.00 96.06 95 ARG A N 1
ATOM 736 C CA . ARG A 1 95 ? 1.401 5.730 -1.022 1.00 96.06 95 ARG A CA 1
ATOM 737 C C . ARG A 1 95 ? 0.849 4.414 -0.483 1.00 96.06 95 ARG A C 1
ATOM 739 O O . ARG A 1 95 ? -0.099 4.448 0.295 1.00 96.06 95 ARG A O 1
ATOM 746 N N . MET A 1 96 ? 1.410 3.263 -0.852 1.00 95.38 96 MET A N 1
ATOM 747 C CA . MET A 1 96 ? 1.021 1.980 -0.252 1.00 95.38 96 MET A CA 1
ATOM 748 C C . MET A 1 96 ? 1.563 1.832 1.174 1.00 95.38 96 MET A C 1
ATOM 750 O O . MET A 1 96 ? 0.868 1.278 2.020 1.00 95.38 96 MET A O 1
ATOM 754 N N . ILE A 1 97 ? 2.758 2.363 1.454 1.00 93.06 97 ILE A N 1
ATOM 755 C CA . ILE A 1 97 ? 3.418 2.274 2.771 1.00 93.06 97 ILE A CA 1
ATOM 756 C C . ILE A 1 97 ? 3.320 3.562 3.602 1.00 93.06 97 ILE A C 1
ATOM 758 O O . ILE A 1 97 ? 4.061 3.729 4.569 1.00 93.06 97 ILE A O 1
ATOM 762 N N . ALA A 1 98 ? 2.432 4.487 3.229 1.00 91.75 98 ALA A N 1
ATOM 763 C CA . ALA A 1 98 ? 2.310 5.777 3.899 1.00 91.75 98 ALA A CA 1
ATOM 764 C C . ALA A 1 98 ? 2.066 5.591 5.414 1.00 91.75 98 ALA A C 1
ATOM 766 O O . ALA A 1 98 ? 1.125 4.872 5.775 1.00 91.75 98 ALA A O 1
ATOM 767 N N . PRO A 1 99 ? 2.860 6.233 6.299 1.00 86.50 99 PRO A N 1
ATOM 768 C CA . PRO A 1 99 ? 2.661 6.148 7.751 1.00 86.50 99 PRO A CA 1
ATOM 769 C C . PRO A 1 99 ? 1.340 6.772 8.208 1.00 86.50 99 PRO A C 1
ATOM 771 O O . PRO A 1 99 ? 0.734 6.327 9.175 1.00 86.50 99 PRO A O 1
ATOM 774 N N . ASP A 1 100 ? 0.883 7.806 7.501 1.00 87.94 100 ASP A N 1
ATOM 775 C CA . ASP A 1 100 ? -0.456 8.356 7.676 1.00 87.94 100 ASP A CA 1
ATOM 776 C C . ASP A 1 100 ? -1.465 7.460 6.947 1.00 87.94 100 ASP A C 1
ATOM 778 O O . ASP A 1 100 ? -1.502 7.423 5.714 1.00 87.94 100 ASP A O 1
ATOM 782 N N . ILE A 1 101 ? -2.297 6.753 7.717 1.00 87.75 101 ILE A N 1
ATOM 783 C CA . ILE A 1 101 ? -3.330 5.843 7.201 1.00 87.75 101 ILE A CA 1
ATOM 784 C C . ILE A 1 101 ? -4.295 6.574 6.258 1.00 87.75 101 ILE A C 1
ATOM 786 O O . ILE A 1 101 ? -4.702 6.007 5.247 1.00 87.75 101 ILE A O 1
ATOM 790 N N . SER A 1 102 ? -4.617 7.846 6.518 1.00 88.88 102 SER A N 1
ATOM 791 C CA . SER A 1 102 ? -5.509 8.631 5.650 1.00 88.88 102 SER A CA 1
ATOM 792 C C . SER A 1 102 ? -4.873 8.983 4.300 1.00 88.88 102 SER A C 1
ATOM 794 O O . SER A 1 102 ? -5.564 9.230 3.310 1.00 88.88 102 SER A O 1
ATOM 796 N N . ALA A 1 103 ? -3.541 8.970 4.246 1.00 91.38 103 ALA A N 1
ATOM 797 C CA . ALA A 1 103 ? -2.756 9.130 3.035 1.00 91.38 103 ALA A CA 1
ATOM 798 C C . ALA A 1 103 ? -2.431 7.786 2.363 1.00 91.38 103 ALA A C 1
ATOM 800 O O . ALA A 1 103 ? -1.858 7.784 1.272 1.00 91.38 103 ALA A O 1
ATOM 801 N N . ARG A 1 104 ? -2.770 6.646 2.966 1.00 94.00 104 ARG A N 1
ATOM 802 C CA . ARG A 1 104 ? -2.511 5.339 2.369 1.00 94.00 104 ARG A CA 1
ATOM 803 C C . ARG A 1 104 ? -3.523 5.041 1.275 1.00 94.00 104 ARG A C 1
ATOM 805 O O . ARG A 1 104 ? -4.699 5.369 1.398 1.00 94.00 104 ARG A O 1
ATOM 812 N N . TYR A 1 105 ? -3.075 4.405 0.198 1.00 95.88 105 TYR A N 1
ATOM 813 C CA . TYR A 1 105 ? -4.016 3.888 -0.788 1.00 95.88 105 TYR A CA 1
ATOM 814 C C . TYR A 1 105 ? -4.889 2.778 -0.205 1.00 95.88 105 TYR A C 1
ATOM 816 O O . TYR A 1 105 ? -4.433 1.904 0.527 1.00 95.88 105 TYR A O 1
ATOM 824 N N . THR A 1 106 ? -6.146 2.759 -0.624 1.00 94.69 106 THR A N 1
ATOM 825 C CA . THR A 1 106 ? -6.954 1.542 -0.609 1.00 94.69 106 THR A CA 1
ATOM 826 C C . THR A 1 106 ? -6.413 0.540 -1.634 1.00 94.69 106 THR A C 1
ATOM 828 O O . THR A 1 106 ? -5.734 0.902 -2.598 1.00 94.69 106 THR A O 1
ATOM 831 N N . ALA A 1 107 ? -6.775 -0.738 -1.497 1.00 92.38 107 ALA A N 1
ATOM 832 C CA . ALA A 1 107 ? -6.384 -1.759 -2.473 1.00 92.38 107 ALA A CA 1
ATOM 833 C C . ALA A 1 107 ? -6.850 -1.424 -3.905 1.00 92.38 107 ALA A C 1
ATOM 835 O O . ALA A 1 107 ? -6.146 -1.712 -4.873 1.00 92.38 107 ALA A O 1
ATOM 836 N N . ARG A 1 108 ? -8.024 -0.788 -4.045 1.00 93.62 108 ARG A N 1
ATOM 837 C CA . ARG A 1 108 ? -8.540 -0.334 -5.343 1.00 93.62 108 ARG A CA 1
ATOM 838 C C . ARG A 1 108 ? -7.674 0.783 -5.918 1.00 93.62 108 ARG A C 1
ATOM 840 O O . ARG A 1 108 ? -7.272 0.678 -7.068 1.00 93.62 108 ARG A O 1
ATOM 847 N N . GLU A 1 109 ? -7.361 1.806 -5.129 1.00 96.88 109 GLU A N 1
ATOM 848 C CA . GLU A 1 109 ? -6.534 2.926 -5.594 1.00 96.88 109 GLU A CA 1
ATOM 849 C C . GLU A 1 109 ? -5.120 2.478 -5.968 1.00 96.88 109 GLU A C 1
ATOM 851 O O . GLU A 1 109 ? -4.599 2.915 -6.990 1.00 96.88 109 GLU A O 1
ATOM 856 N N . ALA A 1 110 ? -4.520 1.567 -5.194 1.00 95.50 110 ALA A N 1
ATOM 857 C CA . ALA A 1 110 ? -3.214 0.997 -5.516 1.00 95.50 110 ALA A CA 1
ATOM 858 C C . ALA A 1 110 ? -3.243 0.234 -6.852 1.00 95.50 110 ALA A C 1
ATOM 860 O O . ALA A 1 110 ? -2.334 0.381 -7.669 1.00 95.50 110 ALA A O 1
ATOM 861 N N . LEU A 1 111 ? -4.304 -0.543 -7.105 1.00 94.19 111 LEU A N 1
ATOM 862 C CA . LEU A 1 111 ? -4.491 -1.236 -8.379 1.00 94.19 111 LEU A CA 1
ATOM 863 C C . LEU A 1 111 ? -4.670 -0.249 -9.537 1.00 94.19 111 LEU A C 1
ATOM 865 O O . LEU A 1 111 ? -4.013 -0.396 -10.565 1.00 94.19 111 LEU A O 1
ATOM 869 N N . ASP A 1 112 ? -5.536 0.750 -9.377 1.00 95.50 112 ASP A N 1
ATOM 870 C CA . ASP A 1 112 ? -5.810 1.740 -10.419 1.00 95.50 112 ASP A CA 1
ATOM 871 C C . ASP A 1 112 ? -4.541 2.547 -10.751 1.00 95.50 112 ASP A C 1
ATOM 873 O O . ASP A 1 112 ? -4.227 2.774 -11.923 1.00 95.50 112 ASP A O 1
ATOM 877 N N . ALA A 1 113 ? -3.758 2.911 -9.731 1.00 94.06 113 ALA A N 1
ATOM 878 C CA . ALA A 1 113 ? -2.465 3.562 -9.893 1.00 94.06 113 ALA A CA 1
ATOM 879 C C . ALA A 1 113 ? -1.453 2.653 -10.609 1.00 94.06 113 ALA A C 1
ATOM 881 O O . ALA A 1 113 ? -0.797 3.104 -11.547 1.00 94.06 113 ALA A O 1
ATOM 882 N N . LEU A 1 114 ? -1.359 1.371 -10.243 1.00 92.19 114 LEU A N 1
ATOM 883 C CA . LEU A 1 114 ? -0.481 0.415 -10.923 1.00 92.19 114 LEU A CA 1
ATOM 884 C C . LEU A 1 114 ? -0.864 0.233 -12.397 1.00 92.19 114 LEU A C 1
ATOM 886 O O . LEU A 1 114 ? 0.001 0.295 -13.266 1.00 92.19 114 LEU A O 1
ATOM 890 N N . VAL A 1 115 ? -2.152 0.045 -12.696 1.00 93.25 115 VAL A N 1
ATOM 891 C CA . VAL A 1 115 ? -2.651 -0.078 -14.076 1.00 93.25 115 VAL A CA 1
ATOM 892 C C . VAL A 1 115 ? -2.291 1.161 -14.888 1.00 93.25 115 VAL A C 1
ATOM 894 O O . VAL A 1 115 ? -1.850 1.036 -16.031 1.00 93.25 115 VAL A O 1
ATOM 897 N N . LYS A 1 116 ? -2.427 2.349 -14.291 1.00 93.38 116 LYS A N 1
ATOM 898 C CA . LYS A 1 116 ? -2.022 3.599 -14.929 1.00 93.38 116 LYS A CA 1
ATOM 899 C C . LYS A 1 116 ? -0.526 3.606 -15.254 1.00 93.38 116 LYS A C 1
ATOM 901 O O . LYS A 1 116 ? -0.190 3.831 -16.413 1.00 93.38 116 LYS A O 1
ATOM 906 N N . VAL A 1 117 ? 0.342 3.288 -14.288 1.00 90.69 117 VAL A N 1
ATOM 907 C CA . VAL A 1 117 ? 1.799 3.195 -14.516 1.00 90.69 117 VAL A CA 1
ATOM 908 C C . VAL A 1 117 ? 2.102 2.246 -15.672 1.00 90.69 117 VAL A C 1
ATOM 910 O O . VAL A 1 117 ? 2.805 2.612 -16.605 1.00 90.69 117 VAL A O 1
ATOM 913 N N . LEU A 1 118 ? 1.517 1.046 -15.663 1.00 87.81 118 LEU A N 1
ATOM 914 C CA . LEU A 1 118 ? 1.752 0.048 -16.708 1.00 87.81 118 LEU A CA 1
ATOM 915 C C . LEU A 1 118 ? 1.274 0.504 -18.091 1.00 87.81 118 LEU A C 1
ATOM 917 O O . LEU A 1 118 ? 1.903 0.164 -19.087 1.00 87.81 118 LEU A O 1
ATOM 921 N N . SER A 1 119 ? 0.186 1.274 -18.166 1.00 88.06 119 SER A N 1
ATOM 922 C CA . SER A 1 119 ? -0.329 1.806 -19.435 1.00 88.06 119 SER A CA 1
ATOM 923 C C . SER A 1 119 ? 0.556 2.892 -20.055 1.00 88.06 119 SER A C 1
ATOM 925 O O . SER A 1 119 ? 0.470 3.139 -21.256 1.00 88.06 119 SER A O 1
ATOM 927 N N . GLU A 1 120 ? 1.399 3.532 -19.242 1.00 86.94 120 GLU A N 1
ATOM 928 C CA . GLU A 1 120 ? 2.324 4.590 -19.656 1.00 86.94 120 GLU A CA 1
ATOM 929 C C . GLU A 1 120 ? 3.706 4.036 -20.054 1.00 86.94 120 GLU A C 1
ATOM 931 O O . GLU A 1 120 ? 4.528 4.775 -20.599 1.00 86.94 120 GLU A O 1
ATOM 936 N N . LEU A 1 121 ? 3.966 2.743 -19.819 1.00 84.50 121 LEU A N 1
ATOM 937 C CA . LEU A 1 121 ? 5.207 2.076 -20.209 1.00 84.50 121 LEU A CA 1
ATOM 938 C C . LEU A 1 121 ? 5.172 1.620 -21.667 1.00 84.50 121 LEU A C 1
ATOM 940 O O . LEU A 1 121 ? 4.180 1.074 -22.150 1.00 84.50 121 LEU A O 1
ATOM 944 N N . ASP A 1 122 ? 6.297 1.782 -22.362 1.00 80.62 122 ASP A N 1
ATOM 945 C CA . ASP A 1 122 ? 6.476 1.168 -23.670 1.00 80.62 122 ASP A CA 1
ATOM 946 C C . ASP A 1 122 ? 6.775 -0.339 -23.558 1.00 80.62 122 ASP A C 1
ATOM 948 O O . ASP A 1 122 ? 7.199 -0.870 -22.524 1.00 80.62 122 ASP A O 1
ATOM 952 N N . ASN A 1 123 ? 6.540 -1.054 -24.661 1.00 74.50 123 ASN A N 1
ATOM 953 C CA . ASN A 1 123 ? 6.774 -2.496 -24.718 1.00 74.50 123 ASN A CA 1
ATOM 954 C C . ASN A 1 123 ? 8.241 -2.861 -24.460 1.00 74.50 123 ASN A C 1
ATOM 956 O O . ASN A 1 123 ? 8.493 -3.948 -23.949 1.00 74.50 123 ASN A O 1
ATOM 960 N N . GLU A 1 124 ? 9.194 -1.987 -24.799 1.00 72.00 124 GLU A N 1
ATOM 961 C CA . GLU A 1 124 ? 10.620 -2.245 -24.577 1.00 72.00 124 GLU A CA 1
ATOM 962 C C . GLU A 1 124 ? 10.968 -2.258 -23.087 1.00 72.00 124 GLU A C 1
ATOM 964 O O . GLU A 1 124 ? 11.668 -3.159 -22.627 1.00 72.00 124 GLU A O 1
ATOM 969 N N . THR A 1 125 ? 10.403 -1.332 -22.314 1.00 72.62 125 THR A N 1
ATOM 970 C CA . THR A 1 125 ? 10.567 -1.256 -20.859 1.00 72.62 125 THR A CA 1
ATOM 971 C C . THR A 1 125 ? 9.900 -2.442 -20.166 1.00 72.62 125 THR A C 1
ATOM 973 O O . THR A 1 125 ? 10.473 -3.014 -19.240 1.00 72.62 125 THR A O 1
ATOM 976 N N . LEU A 1 126 ? 8.724 -2.870 -20.643 1.00 70.31 126 LEU A N 1
ATOM 977 C CA . LEU A 1 126 ? 7.993 -4.022 -20.094 1.00 70.31 126 LEU A CA 1
ATOM 978 C C . LEU A 1 126 ? 8.728 -5.358 -20.277 1.00 70.31 126 LEU A C 1
ATOM 980 O O . LEU A 1 126 ? 8.620 -6.239 -19.424 1.00 70.31 126 LEU A O 1
ATOM 984 N N . ILE A 1 127 ? 9.462 -5.530 -21.380 1.00 74.81 127 ILE A N 1
ATOM 985 C CA . ILE A 1 127 ? 10.235 -6.756 -21.653 1.00 74.81 127 ILE A CA 1
ATOM 986 C C . ILE A 1 127 ? 11.693 -6.655 -21.200 1.00 74.81 127 ILE A C 1
ATOM 988 O O . ILE A 1 127 ? 12.444 -7.631 -21.328 1.00 74.81 127 ILE A O 1
ATOM 992 N N . MET A 1 128 ? 12.113 -5.490 -20.698 1.00 70.50 128 MET A N 1
ATOM 993 C CA . MET A 1 128 ? 13.488 -5.264 -20.293 1.00 70.50 128 MET A CA 1
ATOM 994 C C . MET A 1 128 ? 13.836 -6.187 -19.127 1.00 70.50 128 MET A C 1
ATOM 996 O O . MET A 1 128 ? 13.282 -6.108 -18.031 1.00 70.50 128 MET A O 1
ATOM 1000 N N . ARG A 1 129 ? 14.804 -7.075 -19.359 1.00 63.31 129 ARG A N 1
ATOM 1001 C CA . ARG A 1 129 ? 15.364 -7.901 -18.294 1.00 63.31 129 ARG A CA 1
ATOM 1002 C C . ARG A 1 129 ? 16.234 -7.030 -17.411 1.00 63.31 129 ARG A C 1
ATOM 1004 O O . ARG A 1 129 ? 17.373 -6.727 -17.759 1.00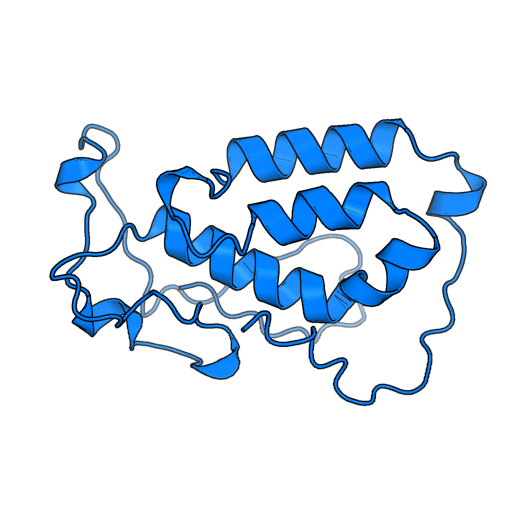 63.31 129 ARG A O 1
ATOM 1011 N N . VAL A 1 130 ? 15.707 -6.666 -16.253 1.00 63.47 130 VAL A N 1
ATOM 1012 C CA . VAL A 1 130 ? 16.509 -6.029 -15.217 1.00 63.47 130 VAL A CA 1
ATOM 1013 C C . VAL A 1 130 ? 17.359 -7.104 -14.554 1.00 63.47 130 VAL A C 1
ATOM 1015 O O . VAL A 1 130 ? 16.859 -7.993 -13.869 1.00 63.47 130 VAL A O 1
ATOM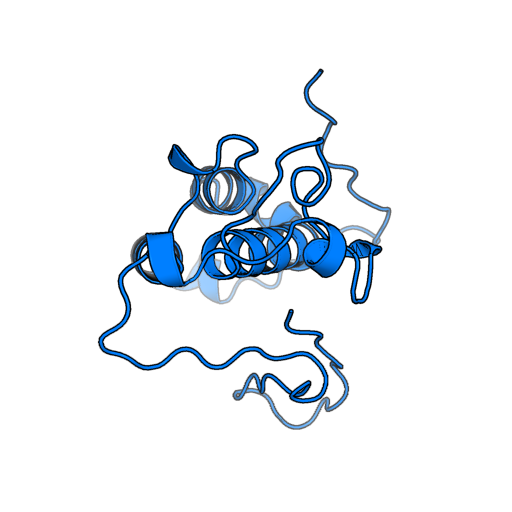 1018 N N . THR A 1 131 ? 18.666 -7.059 -14.794 1.00 57.59 131 THR A N 1
ATOM 1019 C CA . THR A 1 131 ? 19.624 -7.797 -13.973 1.00 57.59 131 THR A CA 1
ATOM 1020 C C . THR A 1 131 ? 19.679 -7.095 -12.625 1.00 57.59 131 THR A C 1
ATOM 1022 O O . THR A 1 131 ? 20.228 -5.996 -12.535 1.00 57.59 131 THR A O 1
ATOM 1025 N N . ALA A 1 132 ? 19.064 -7.682 -11.598 1.00 51.78 132 ALA A N 1
ATOM 1026 C CA . ALA A 1 132 ? 19.112 -7.124 -10.253 1.00 51.78 132 ALA A CA 1
ATOM 1027 C C . ALA A 1 132 ? 20.582 -6.886 -9.836 1.00 51.78 132 ALA A C 1
ATOM 1029 O O . ALA A 1 132 ? 21.424 -7.764 -10.067 1.00 51.78 132 ALA A O 1
ATOM 1030 N N . PRO A 1 133 ? 20.929 -5.736 -9.226 1.00 48.78 133 PRO A N 1
ATOM 1031 C CA . PRO A 1 133 ? 22.178 -5.647 -8.480 1.00 48.78 133 PRO A CA 1
ATOM 1032 C C . PRO A 1 133 ? 22.162 -6.712 -7.364 1.00 48.78 133 PRO A C 1
ATOM 1034 O O . PRO A 1 133 ? 21.079 -7.127 -6.941 1.00 48.78 133 PRO A O 1
ATOM 1037 N N . PRO A 1 134 ? 23.330 -7.199 -6.898 1.00 43.28 134 PRO A N 1
ATOM 1038 C CA . PRO A 1 134 ? 23.381 -8.219 -5.857 1.00 43.28 134 PRO A CA 1
ATOM 1039 C C . PRO A 1 134 ? 22.538 -7.762 -4.668 1.00 43.28 134 PRO A C 1
ATOM 1041 O O . PRO A 1 134 ? 22.705 -6.639 -4.191 1.00 43.28 134 PRO A O 1
ATOM 1044 N N . VAL A 1 135 ? 21.619 -8.635 -4.251 1.00 48.59 135 VAL A N 1
ATOM 1045 C CA . VAL A 1 135 ? 20.671 -8.449 -3.149 1.00 48.59 135 VAL A CA 1
ATOM 1046 C C . VAL A 1 135 ? 21.456 -8.206 -1.860 1.00 48.59 135 VAL A C 1
ATOM 1048 O O . VAL A 1 135 ? 21.778 -9.120 -1.108 1.00 48.59 135 VAL A O 1
ATOM 1051 N N . GLY A 1 136 ? 21.841 -6.958 -1.634 1.00 47.50 136 GLY A N 1
ATOM 1052 C CA . GLY A 1 136 ? 22.024 -6.414 -0.305 1.00 47.50 136 GLY A CA 1
ATOM 1053 C C . GLY A 1 136 ? 20.704 -5.761 0.092 1.00 47.50 136 GLY A C 1
ATOM 1054 O O . GLY A 1 136 ? 20.031 -5.226 -0.790 1.00 47.50 136 GLY A O 1
ATOM 1055 N N . PRO A 1 137 ? 20.318 -5.789 1.377 1.00 40.22 137 PRO A N 1
ATOM 1056 C CA . PRO A 1 137 ? 19.094 -5.142 1.825 1.00 40.22 137 PRO A CA 1
ATOM 1057 C C . PRO A 1 137 ? 19.149 -3.668 1.415 1.00 40.22 137 PRO A C 1
ATOM 1059 O O . PRO A 1 137 ? 19.940 -2.896 1.971 1.00 40.22 137 PRO A O 1
ATOM 1062 N N . GLN A 1 138 ? 18.337 -3.273 0.431 1.00 46.25 138 GLN A N 1
ATOM 1063 C CA . GLN A 1 138 ? 18.037 -1.868 0.207 1.00 46.25 138 GLN A CA 1
ATOM 1064 C C . GLN A 1 138 ? 17.150 -1.458 1.371 1.00 46.25 138 GLN A C 1
ATOM 1066 O O . GLN A 1 138 ? 15.930 -1.479 1.302 1.00 46.25 138 GLN A O 1
ATOM 1071 N N . LYS A 1 139 ? 17.799 -1.092 2.478 1.00 42.31 139 LYS A N 1
ATOM 1072 C CA . LYS A 1 139 ? 17.159 -0.275 3.494 1.00 42.31 139 LYS A CA 1
ATOM 1073 C C . LYS A 1 139 ? 16.726 0.987 2.771 1.00 42.31 139 LYS A C 1
ATOM 1075 O O . LYS A 1 139 ? 17.564 1.853 2.507 1.00 42.31 139 LYS A O 1
ATOM 1080 N N . TYR A 1 140 ? 15.444 1.074 2.433 1.00 41.78 140 TYR A N 1
ATOM 1081 C CA . TYR A 1 140 ? 14.825 2.360 2.182 1.00 41.78 140 TYR A CA 1
ATOM 1082 C C . TYR A 1 140 ? 15.290 3.285 3.307 1.00 41.78 140 TYR A C 1
ATOM 1084 O O . TYR A 1 140 ? 15.290 2.863 4.474 1.00 41.78 140 TYR A O 1
ATOM 1092 N N . PRO A 1 141 ? 15.826 4.473 2.984 1.00 36.06 141 PRO A N 1
ATOM 1093 C CA . PRO A 1 141 ? 16.270 5.383 4.018 1.00 36.06 141 PRO A CA 1
ATOM 1094 C C . PRO A 1 141 ? 15.090 5.585 4.963 1.00 36.06 141 PRO A C 1
ATOM 1096 O O . PRO A 1 141 ? 14.029 6.034 4.537 1.00 36.06 141 PRO A O 1
ATOM 1099 N N . ARG A 1 142 ? 15.270 5.195 6.232 1.00 39.03 142 ARG A N 1
ATOM 1100 C CA . ARG A 1 142 ? 14.348 5.578 7.297 1.00 39.03 142 ARG A CA 1
ATOM 1101 C C . ARG A 1 142 ? 14.307 7.097 7.273 1.00 39.03 142 ARG A C 1
ATOM 1103 O O . ARG A 1 142 ? 15.316 7.733 7.583 1.00 39.03 142 ARG A O 1
ATOM 1110 N N . ILE A 1 143 ? 13.202 7.649 6.787 1.00 37.03 143 ILE A N 1
ATOM 1111 C CA . ILE A 1 143 ? 12.981 9.087 6.818 1.00 37.03 143 ILE A CA 1
ATOM 1112 C C . ILE A 1 143 ? 12.830 9.437 8.309 1.00 37.03 143 ILE A C 1
ATOM 1114 O O . ILE A 1 143 ? 12.069 8.749 8.991 1.00 37.03 143 ILE A O 1
ATOM 1118 N N . PRO A 1 144 ? 13.634 10.379 8.834 1.00 37.94 144 PRO A N 1
ATOM 1119 C CA . PRO A 1 144 ? 13.637 10.734 10.251 1.00 37.94 144 PRO A CA 1
ATOM 1120 C C . PRO A 1 144 ? 12.325 11.367 10.719 1.00 37.94 144 PRO A C 1
ATOM 1122 O O . PRO A 1 144 ? 11.636 11.996 9.883 1.00 37.94 144 PRO A O 1
#

Sequence (144 aa):
MIIWLISDPSLTRDVHFLHSGISIRFVPETTPEERLCPSEESGYGTSEYHPEDGCNGEKFFDPFAFDVACLGGVFCELIGHLTIIVPQLAPLLDRMIAPDISARYTAREALDALVKVLSELDNETLIMRVTAPPVGPQKYPRIP

Radius of gyration: 16.57 Å; chains: 1; bounding box: 46×35×46 Å

Secondary structure (DSSP, 8-state):
--------TT--S------GGG-----TT--TGGG-EEGGGGGSS-GGGS-TTTTSS-SEE-HHHHHHHHHHHHHHHHHGGGGGT-TTHHHHHHHHS-SSGGGSPPHHHHHHHHHHHHHHS-HHHHH----PPP----------

pLDDT: mean 73.52, std 19.46, range [30.95, 96.88]